Protein AF-A0A7H8KXJ1-F1 (afdb_monomer_lite)

Secondary structure (DSSP, 8-state):
--HHHHHHHHHHHHHHHHHHS---HHHHHHHHHHHHHSSHHHHHHHHHHHHHHHHHHHHHHHHHHHHHHHT----SHHHHHHHHHHHHHHHHHHHHHHHHHHHHHHHHHHTT--

Foldseek 3Di:
DPPVVLVVVLVVVLVVCCVVDVDDPLRNVLVSQCSVPPLSLVVLLVLLVVLLVVLVVLLVVLVVLVVVLVPDPDDDPVNVVVSVVSPVVSVVSNVSSVVSNVVSVVSNVSSPDD

Structure (mmCIF, N/CA/C/O backbone):
data_AF-A0A7H8KXJ1-F1
#
_entry.id   AF-A0A7H8KXJ1-F1
#
loop_
_atom_site.group_PDB
_atom_site.id
_atom_site.type_symbol
_atom_site.label_atom_id
_atom_site.label_alt_id
_atom_site.label_comp_id
_atom_site.label_asym_id
_atom_site.label_entity_id
_atom_site.label_seq_id
_atom_site.pdbx_PDB_ins_code
_atom_site.Cartn_x
_atom_site.Cartn_y
_atom_site.Cartn_z
_atom_site.occupancy
_atom_site.B_iso_or_equiv
_atom_site.auth_seq_id
_atom_site.auth_comp_id
_atom_site.auth_asym_id
_atom_site.auth_atom_id
_atom_site.pdbx_PDB_model_num
ATOM 1 N N . MET A 1 1 ? -27.002 22.798 12.827 1.00 49.16 1 MET A N 1
ATOM 2 C CA . MET A 1 1 ? -25.869 22.033 13.373 1.00 49.16 1 MET A CA 1
ATOM 3 C C . MET A 1 1 ? -24.776 23.028 13.709 1.00 49.16 1 MET A C 1
ATOM 5 O O . MET A 1 1 ? -24.268 23.664 12.793 1.00 49.16 1 MET A O 1
ATOM 9 N N . ASP A 1 2 ? -24.521 23.254 14.998 1.00 66.00 2 ASP A N 1
ATOM 10 C CA . ASP A 1 2 ? -23.441 24.125 15.476 1.00 66.00 2 ASP A CA 1
ATOM 11 C C . ASP A 1 2 ? -22.228 23.251 15.808 1.00 66.00 2 ASP A C 1
ATOM 13 O O . ASP A 1 2 ? -22.068 22.762 16.923 1.00 66.00 2 ASP A O 1
ATOM 17 N N . LEU A 1 3 ? -21.390 23.039 14.795 1.00 59.66 3 LEU A N 1
ATOM 18 C CA . LEU A 1 3 ? -20.224 22.156 14.852 1.00 59.66 3 LEU A CA 1
ATOM 19 C C . LEU A 1 3 ? -19.257 22.529 15.994 1.00 59.66 3 LEU A C 1
ATOM 21 O O . LEU A 1 3 ? -18.582 21.671 16.553 1.00 59.66 3 LEU A O 1
ATOM 25 N N . ILE A 1 4 ? -19.181 23.817 16.349 1.00 64.50 4 ILE A N 1
ATOM 26 C CA . ILE A 1 4 ? -18.269 24.321 17.385 1.00 64.50 4 ILE A CA 1
ATOM 27 C C . ILE A 1 4 ? -18.812 24.003 18.784 1.00 64.50 4 ILE A C 1
ATOM 29 O O . ILE A 1 4 ? -18.033 23.694 19.691 1.00 64.50 4 ILE A O 1
ATOM 33 N N . GLY A 1 5 ? -20.135 24.066 18.958 1.00 67.88 5 GLY A N 1
ATOM 34 C CA . GLY A 1 5 ? -20.816 23.639 20.178 1.00 67.88 5 GLY A CA 1
ATOM 35 C C . GLY A 1 5 ? -20.635 22.144 20.437 1.00 67.88 5 GLY A C 1
ATOM 36 O O . GLY A 1 5 ? -20.235 21.762 21.539 1.00 67.88 5 GLY A O 1
ATOM 37 N N . ASP A 1 6 ? -20.820 21.324 19.400 1.00 66.88 6 ASP A N 1
ATOM 38 C CA . ASP A 1 6 ? -20.693 19.864 19.484 1.00 66.88 6 ASP A CA 1
ATOM 39 C C . ASP A 1 6 ? -19.257 19.433 19.828 1.00 66.88 6 ASP A C 1
ATOM 41 O O . ASP A 1 6 ? -19.054 18.626 20.735 1.00 66.88 6 ASP A O 1
ATOM 45 N N . VAL A 1 7 ? -18.240 20.039 19.199 1.00 63.00 7 VAL A N 1
ATOM 46 C CA . VAL A 1 7 ? -16.821 19.756 19.498 1.00 63.00 7 VAL A CA 1
ATOM 47 C C . VAL A 1 7 ? -16.450 20.138 20.935 1.00 63.00 7 VAL A C 1
ATOM 49 O O . VAL A 1 7 ? -15.749 19.383 21.609 1.00 63.00 7 VAL A O 1
ATOM 52 N N . LYS A 1 8 ? -16.920 21.287 21.443 1.00 67.00 8 LYS A N 1
ATOM 53 C CA . LYS A 1 8 ? -16.662 21.691 22.839 1.00 67.00 8 LYS A CA 1
ATOM 54 C C . LYS A 1 8 ? -17.288 20.728 23.842 1.00 67.00 8 LYS A C 1
ATOM 56 O O . LYS A 1 8 ? -16.671 20.449 24.869 1.00 67.00 8 LYS A O 1
ATOM 61 N N . HIS A 1 9 ? -18.488 20.232 23.550 1.00 66.94 9 HIS A N 1
ATOM 62 C CA . HIS A 1 9 ? -19.154 19.254 24.402 1.00 66.94 9 HIS A CA 1
ATOM 63 C C . HIS A 1 9 ? -18.414 17.911 24.389 1.00 66.94 9 HIS A C 1
ATOM 65 O O . HIS A 1 9 ? -18.203 17.321 25.444 1.00 66.94 9 HIS A O 1
ATOM 71 N N . LEU A 1 10 ? -17.920 17.493 23.218 1.00 66.56 10 LEU A N 1
ATOM 72 C CA . LEU A 1 10 ? -17.101 16.291 23.050 1.00 66.56 10 LEU A CA 1
ATOM 73 C C . LEU A 1 10 ? -15.830 16.344 23.903 1.00 66.56 10 LEU A C 1
ATOM 75 O O . LEU A 1 10 ? -15.562 15.418 24.657 1.00 66.56 10 LEU A O 1
ATOM 79 N N . VAL A 1 11 ? -15.073 17.445 23.834 1.00 65.06 11 VAL A N 1
ATOM 80 C CA . VAL A 1 11 ? -13.846 17.626 24.633 1.00 65.06 11 VAL A CA 1
ATOM 81 C C . VAL A 1 11 ? -14.150 17.580 26.135 1.00 65.06 11 VAL A C 1
ATOM 83 O O . VAL A 1 11 ? -13.387 16.993 26.900 1.00 65.06 11 VAL A O 1
ATOM 86 N N . GLY A 1 12 ? -15.276 18.164 26.557 1.00 66.81 12 GLY A N 1
ATOM 87 C CA . GLY A 1 12 ? -15.732 18.110 27.948 1.00 66.81 12 GLY A CA 1
ATOM 88 C C . GLY A 1 12 ? -16.124 16.704 28.409 1.00 66.81 12 GLY A C 1
ATOM 89 O O . GLY A 1 12 ? -15.837 16.336 29.547 1.00 66.81 12 GLY A O 1
ATOM 90 N N . ASP A 1 13 ? -16.737 15.908 27.534 1.00 66.75 13 ASP A N 1
ATOM 91 C CA . ASP A 1 13 ? -17.137 14.535 27.841 1.00 66.75 13 ASP A CA 1
ATOM 92 C C . ASP A 1 13 ? -15.933 13.570 27.837 1.00 66.75 13 ASP A C 1
ATOM 94 O O . ASP A 1 13 ? -15.853 12.727 28.728 1.00 66.75 13 ASP A O 1
ATOM 98 N N . VAL A 1 14 ? -14.942 13.744 26.943 1.00 61.88 14 VAL A N 1
ATOM 99 C CA . VAL A 1 14 ? -13.654 13.009 27.005 1.00 61.88 14 VAL A CA 1
ATOM 100 C C . VAL A 1 14 ? -12.972 13.239 28.348 1.00 61.88 14 VAL A C 1
ATOM 102 O O . VAL A 1 14 ? -12.514 12.289 28.978 1.00 61.88 14 VAL A O 1
ATOM 105 N N . ALA A 1 15 ? -12.899 14.499 28.788 1.00 63.47 15 ALA A N 1
ATOM 106 C CA . ALA A 1 15 ? -12.228 14.857 30.032 1.00 63.47 15 ALA A CA 1
ATOM 107 C C . ALA A 1 15 ? -12.898 14.207 31.252 1.00 63.47 15 ALA A C 1
ATOM 109 O O . ALA A 1 15 ? -12.198 13.688 32.113 1.00 63.47 15 ALA A O 1
ATOM 110 N N . LYS A 1 16 ? -14.238 14.171 31.292 1.00 61.44 16 LYS A N 1
ATOM 111 C CA . LYS A 1 16 ? -14.994 13.537 32.384 1.00 61.44 16 LYS A CA 1
ATOM 112 C C . LYS A 1 16 ? -14.858 12.019 32.402 1.00 61.44 16 LYS A C 1
ATOM 114 O O . LYS A 1 16 ? -14.644 11.448 33.463 1.00 61.44 16 LYS A O 1
ATOM 119 N N . VAL A 1 17 ? -14.956 11.358 31.246 1.00 60.19 17 VAL A N 1
ATOM 120 C CA . VAL A 1 17 ? -14.796 9.895 31.191 1.00 60.19 17 VAL A CA 1
ATOM 121 C C . VAL A 1 17 ? -13.351 9.500 31.501 1.00 60.19 17 VAL A C 1
ATOM 123 O O . VAL A 1 17 ? -13.148 8.519 32.201 1.00 60.19 17 VAL A O 1
ATOM 126 N N . GLY A 1 18 ? -12.356 10.279 31.062 1.00 56.00 18 GLY A N 1
ATOM 127 C CA . GLY A 1 18 ? -10.949 10.056 31.411 1.00 56.00 18 GLY A CA 1
ATOM 128 C C . GLY A 1 18 ? -10.621 10.274 32.895 1.00 56.00 18 GLY A C 1
ATOM 129 O O . GLY A 1 18 ? -9.665 9.683 33.394 1.00 56.00 18 GLY A O 1
ATOM 130 N N . GLU A 1 19 ? -11.403 11.098 33.604 1.00 55.72 19 GLU A N 1
ATOM 131 C CA . GLU A 1 19 ? -11.305 11.271 35.062 1.00 55.72 19 GLU A CA 1
ATOM 132 C C . GLU A 1 19 ? -11.915 10.083 35.829 1.00 55.72 19 GLU A C 1
ATOM 134 O O . GLU A 1 19 ? -11.370 9.684 36.858 1.00 55.72 19 GLU A O 1
ATOM 139 N N . ASP A 1 20 ? -12.992 9.482 35.305 1.00 55.25 20 ASP A N 1
ATOM 140 C CA . ASP A 1 20 ? -13.723 8.384 35.958 1.00 55.25 20 ASP A CA 1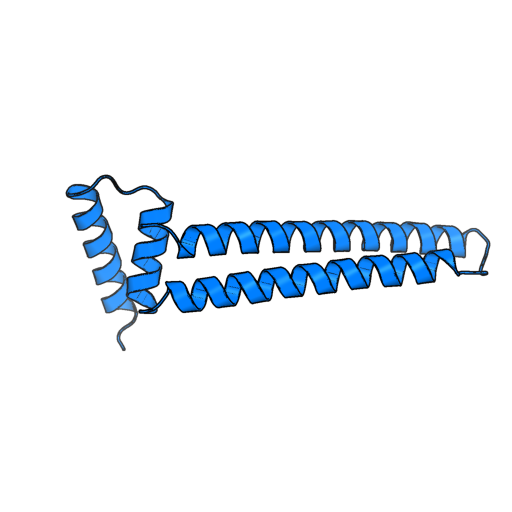
ATOM 141 C C . ASP A 1 20 ? -13.256 6.968 35.528 1.00 55.25 20 ASP A C 1
ATOM 143 O O . 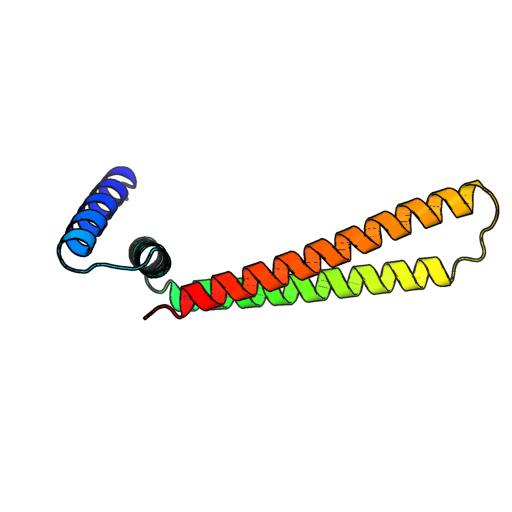ASP A 1 20 ? -13.438 6.004 36.276 1.00 55.25 20 ASP A O 1
ATOM 147 N N . ILE A 1 21 ? -12.634 6.812 34.350 1.00 57.03 21 ILE A N 1
ATOM 148 C CA . ILE A 1 21 ? -12.124 5.551 33.778 1.00 57.03 21 ILE A CA 1
ATOM 149 C C . ILE A 1 21 ? -10.795 5.840 33.062 1.00 57.03 21 ILE A C 1
ATOM 151 O O . ILE A 1 21 ? -10.734 6.640 32.130 1.00 57.03 21 ILE A O 1
ATOM 155 N N . VAL A 1 22 ? -9.715 5.151 33.443 1.00 70.88 22 VAL A N 1
ATOM 156 C CA . VAL A 1 22 ? -8.439 5.213 32.707 1.00 70.88 22 VAL A CA 1
ATOM 157 C C . VAL A 1 22 ? -8.611 4.489 31.366 1.00 70.88 22 VAL A C 1
ATOM 159 O O . VAL A 1 22 ? -8.366 3.289 31.282 1.00 70.88 22 VAL A O 1
ATOM 162 N N . MET A 1 23 ? -9.068 5.203 30.336 1.00 73.69 23 MET A N 1
ATOM 163 C CA . MET A 1 23 ? -9.233 4.664 28.981 1.00 73.69 23 MET A CA 1
ATOM 164 C C . MET A 1 23 ? -7.907 4.643 28.212 1.00 73.69 23 MET A C 1
ATOM 166 O O . MET A 1 23 ? -7.093 5.569 28.307 1.00 73.69 23 MET A O 1
ATOM 170 N N . ALA A 1 24 ? -7.699 3.612 27.396 1.00 83.31 24 ALA A N 1
ATOM 171 C CA . ALA A 1 24 ? -6.573 3.533 26.472 1.00 83.31 24 ALA A CA 1
ATOM 172 C C . ALA A 1 24 ? -6.742 4.505 25.279 1.00 83.31 24 ALA A C 1
ATOM 174 O O . ALA A 1 24 ? -7.864 4.832 24.891 1.00 83.31 24 ALA A O 1
ATOM 175 N N . PRO A 1 25 ? -5.655 4.941 24.606 1.00 79.50 25 PRO A N 1
ATOM 176 C CA . PRO A 1 25 ? -5.750 5.856 23.460 1.00 79.50 25 PRO A CA 1
ATOM 177 C C . PRO A 1 25 ? -6.672 5.384 22.321 1.00 79.50 25 PRO A C 1
ATOM 179 O O . PRO A 1 25 ? -7.333 6.206 21.690 1.00 79.50 25 PRO A O 1
ATOM 182 N N . ALA A 1 26 ? -6.739 4.073 22.065 1.00 78.44 26 ALA A N 1
ATOM 183 C CA . ALA A 1 26 ? -7.629 3.503 21.052 1.00 78.44 26 ALA A CA 1
ATOM 184 C C . ALA A 1 26 ? -9.112 3.589 21.460 1.00 78.44 26 ALA A C 1
ATOM 186 O O . ALA A 1 26 ? -9.952 3.890 20.619 1.00 78.44 26 ALA A O 1
ATOM 187 N N . GLU A 1 27 ? -9.416 3.410 22.749 1.00 79.50 27 GLU A N 1
ATOM 188 C CA . GLU A 1 27 ? -10.764 3.566 23.318 1.00 79.50 27 GLU A CA 1
ATOM 189 C C . GLU A 1 27 ? -11.228 5.025 23.230 1.00 79.50 27 GLU A C 1
ATOM 191 O O . GLU A 1 27 ? -12.363 5.289 22.845 1.00 79.50 27 GLU A O 1
ATOM 196 N N . ILE A 1 28 ? -10.328 5.990 23.472 1.00 80.12 28 ILE A N 1
ATOM 197 C CA . ILE A 1 28 ? -10.617 7.425 23.298 1.00 80.12 28 ILE A CA 1
ATOM 198 C C . ILE A 1 28 ? -10.965 7.739 21.838 1.00 80.12 28 ILE A C 1
ATOM 200 O O . ILE A 1 28 ? -11.946 8.434 21.568 1.00 80.12 28 ILE A O 1
ATOM 204 N N . ALA A 1 29 ? -10.162 7.242 20.891 1.00 78.50 29 ALA A N 1
ATOM 205 C CA . ALA A 1 29 ? -10.403 7.457 19.467 1.00 78.50 29 ALA A CA 1
ATOM 206 C C . ALA A 1 29 ? -11.727 6.821 19.017 1.00 78.50 29 ALA A C 1
ATOM 208 O O . ALA A 1 29 ? -12.516 7.471 18.334 1.00 78.50 29 ALA A O 1
ATOM 209 N N . HIS A 1 30 ? -11.996 5.589 19.449 1.00 80.44 30 HIS A N 1
ATOM 210 C CA . HIS A 1 30 ? -13.234 4.873 19.161 1.00 80.44 30 HIS A CA 1
ATOM 211 C C . HIS A 1 30 ? -14.462 5.610 19.720 1.00 80.44 30 HIS A C 1
ATOM 213 O O . HIS A 1 30 ? -15.397 5.909 18.981 1.00 80.44 30 HIS A O 1
ATOM 219 N N . TRP A 1 31 ? -14.427 6.007 20.996 1.00 80.25 31 TRP A N 1
ATOM 220 C CA . TRP A 1 31 ? -15.492 6.785 21.634 1.00 80.25 31 TRP A CA 1
ATOM 221 C C . TRP A 1 31 ? -15.763 8.105 20.900 1.00 80.25 31 TRP A C 1
ATOM 223 O O . TRP A 1 31 ? -16.920 8.464 20.666 1.00 80.25 31 TRP A O 1
ATOM 233 N N . ALA A 1 32 ? -14.705 8.825 20.508 1.00 79.31 32 ALA A N 1
ATOM 234 C CA . ALA A 1 32 ? -14.841 10.106 19.821 1.00 79.31 32 ALA A CA 1
ATOM 235 C C . ALA A 1 32 ? -15.513 9.929 18.454 1.00 79.31 32 ALA A C 1
ATOM 237 O O . ALA A 1 32 ? -16.412 10.697 18.105 1.00 79.31 32 ALA A O 1
ATOM 238 N N . LEU A 1 33 ? -15.130 8.885 17.715 1.00 78.31 33 LEU A N 1
ATOM 239 C CA . LEU A 1 33 ? -15.753 8.530 16.441 1.00 78.31 33 LEU A CA 1
ATOM 240 C C . LEU A 1 33 ? -17.220 8.124 16.627 1.00 78.31 33 LEU A C 1
ATOM 242 O O . LEU A 1 33 ? -18.078 8.643 15.914 1.00 78.31 33 LEU A O 1
ATOM 246 N N . GLY A 1 34 ? -17.535 7.304 17.634 1.00 78.88 34 GLY A N 1
ATOM 247 C CA . GLY A 1 34 ? -18.914 6.936 17.972 1.00 78.88 34 GLY A CA 1
ATOM 248 C C . GLY A 1 34 ? -19.793 8.147 18.307 1.00 78.88 34 GLY A C 1
ATOM 249 O O . GLY A 1 34 ? -20.947 8.225 17.888 1.00 78.88 34 GLY A O 1
ATOM 250 N N . LYS A 1 35 ? -19.250 9.159 18.997 1.00 77.56 35 LYS A N 1
ATOM 251 C CA . LYS A 1 35 ? -19.974 10.413 19.272 1.00 77.56 35 LYS A CA 1
ATOM 252 C C . LYS A 1 35 ? -20.199 11.277 18.035 1.00 77.56 35 LYS A C 1
ATOM 254 O O . LYS A 1 35 ? -21.234 11.934 17.955 1.00 77.56 35 LYS A O 1
ATOM 259 N N . MET A 1 36 ? -19.245 11.306 17.108 1.00 72.88 36 MET A N 1
ATOM 260 C CA . MET A 1 36 ? -19.325 12.137 15.903 1.00 72.88 36 MET A CA 1
ATOM 261 C C . MET A 1 36 ? -20.211 11.526 14.814 1.00 72.88 36 MET A C 1
ATOM 263 O O . MET A 1 36 ? -20.929 12.262 14.138 1.00 72.88 36 MET A O 1
ATOM 267 N N . PHE A 1 37 ? -20.164 10.204 14.646 1.00 71.69 37 PHE A N 1
ATOM 268 C CA . PHE A 1 37 ? -20.747 9.514 13.491 1.00 71.69 37 PHE A CA 1
ATOM 269 C C . PHE A 1 37 ? -21.859 8.517 13.855 1.00 71.69 37 PHE A C 1
ATOM 271 O O . PHE A 1 37 ? -22.581 8.052 12.975 1.00 71.69 37 PHE A O 1
ATOM 278 N N . GLY A 1 38 ? -22.085 8.236 15.142 1.00 75.88 38 GLY A N 1
ATOM 279 C CA . GLY A 1 38 ? -23.090 7.267 15.579 1.00 75.88 38 GLY A CA 1
ATOM 280 C C . GLY A 1 38 ? -22.569 5.836 15.471 1.00 75.88 38 GLY A C 1
ATOM 281 O O . GLY A 1 38 ? -21.732 5.443 16.279 1.00 75.88 38 GLY A O 1
ATOM 282 N N . ASP A 1 39 ? -23.064 5.058 14.501 1.00 74.06 39 ASP A N 1
ATOM 283 C CA . ASP A 1 39 ? -22.633 3.668 14.250 1.00 74.06 39 ASP A CA 1
ATOM 284 C C . ASP A 1 39 ? -21.252 3.630 13.568 1.00 74.06 39 ASP A C 1
ATOM 286 O O . ASP A 1 39 ? -21.091 3.216 12.417 1.00 74.06 39 ASP A O 1
ATOM 290 N N . ALA A 1 40 ? -20.250 4.137 14.287 1.00 78.12 40 ALA A N 1
ATOM 291 C CA . ALA A 1 40 ? -18.877 4.233 13.817 1.00 78.12 40 ALA A CA 1
ATOM 292 C C . ALA A 1 40 ? -18.282 2.850 13.519 1.00 78.12 40 ALA A C 1
ATOM 294 O O . ALA A 1 40 ? -17.414 2.738 12.662 1.00 78.12 40 ALA A O 1
ATOM 295 N N . ASP A 1 41 ? -18.771 1.784 14.150 1.00 83.88 41 ASP A N 1
ATOM 296 C CA . ASP A 1 41 ? -18.214 0.440 13.987 1.00 83.88 41 ASP A CA 1
ATOM 297 C C . ASP A 1 41 ? -18.536 -0.145 12.621 1.00 83.88 41 ASP A C 1
ATOM 299 O O . ASP A 1 41 ? -17.654 -0.705 11.963 1.00 83.88 41 ASP A O 1
ATOM 303 N N . ALA A 1 42 ? -19.784 -0.010 12.166 1.00 84.44 42 ALA A N 1
ATOM 304 C CA . ALA A 1 42 ? -20.177 -0.460 10.837 1.00 84.44 42 ALA A CA 1
ATOM 305 C C . ALA A 1 42 ? -19.418 0.314 9.746 1.00 84.44 42 ALA A C 1
ATOM 307 O O . ALA A 1 42 ? -18.912 -0.292 8.797 1.00 84.44 42 ALA A O 1
ATOM 308 N N . GLU A 1 43 ? -19.282 1.632 9.911 1.00 85.31 43 GLU A N 1
ATOM 309 C CA . GLU A 1 43 ? -18.573 2.495 8.965 1.00 85.31 43 GLU A CA 1
ATOM 310 C C . GLU A 1 43 ? -17.063 2.213 8.949 1.00 85.31 43 GLU A C 1
ATOM 312 O O . GLU A 1 43 ? -16.483 2.011 7.882 1.00 85.31 43 GLU A O 1
ATOM 317 N N . LEU A 1 44 ? -16.419 2.087 10.113 1.00 88.00 44 LEU A N 1
ATOM 318 C CA . LEU A 1 44 ? -14.999 1.740 10.209 1.00 88.00 44 LEU A CA 1
ATOM 319 C C . LEU A 1 44 ? -14.721 0.340 9.648 1.00 88.00 44 LEU A C 1
ATOM 321 O O . LEU A 1 44 ? -13.717 0.139 8.963 1.00 88.00 44 LEU A O 1
ATOM 325 N N . ASN A 1 45 ? -15.609 -0.633 9.873 1.00 90.38 45 ASN A N 1
ATOM 326 C CA . ASN A 1 45 ? -15.472 -1.955 9.263 1.00 90.38 45 ASN A CA 1
ATOM 327 C C . ASN A 1 45 ? -15.610 -1.903 7.733 1.00 90.38 45 ASN A C 1
ATOM 329 O O . ASN A 1 45 ? -14.869 -2.611 7.046 1.00 90.38 45 ASN A O 1
ATOM 333 N N . ALA A 1 46 ? -16.508 -1.075 7.192 1.00 89.75 46 ALA A N 1
ATOM 334 C CA . ALA A 1 46 ? -16.622 -0.863 5.750 1.00 89.75 46 ALA A CA 1
ATOM 335 C C . ALA A 1 46 ? -15.351 -0.211 5.178 1.00 89.75 46 ALA A C 1
ATOM 337 O O . ALA A 1 46 ? -14.770 -0.739 4.231 1.00 89.75 46 ALA A O 1
ATOM 338 N N . ILE A 1 47 ? -14.840 0.845 5.820 1.00 89.88 47 ILE A N 1
ATOM 339 C CA . ILE A 1 47 ? -13.586 1.512 5.431 1.00 89.88 47 ILE A CA 1
ATOM 340 C C . ILE A 1 47 ? -12.412 0.527 5.450 1.00 89.88 47 ILE A C 1
ATOM 342 O O . ILE A 1 47 ? -11.617 0.485 4.512 1.00 89.88 47 ILE A O 1
ATOM 346 N N . ALA A 1 48 ? -12.298 -0.310 6.486 1.00 92.56 48 ALA A N 1
ATOM 347 C CA . ALA A 1 48 ? -11.256 -1.331 6.546 1.00 92.56 48 ALA A CA 1
ATOM 348 C C . ALA A 1 48 ? -11.345 -2.312 5.363 1.00 92.56 48 ALA A C 1
ATOM 350 O O . ALA A 1 48 ? -10.325 -2.665 4.772 1.00 92.56 48 ALA A O 1
ATOM 351 N N . GLN A 1 49 ? -12.555 -2.732 4.978 1.00 94.19 49 GLN A N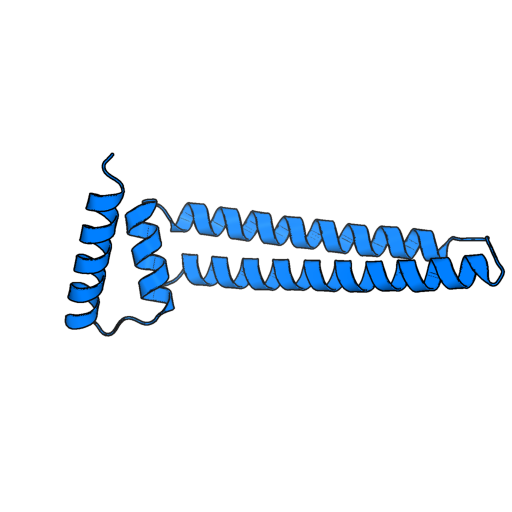 1
ATOM 352 C CA . GLN A 1 49 ? -12.754 -3.603 3.815 1.00 94.19 49 GLN A CA 1
ATOM 353 C C . GLN A 1 49 ? -12.370 -2.916 2.501 1.00 94.19 49 GLN A C 1
ATOM 355 O O . GLN A 1 49 ? -11.696 -3.535 1.677 1.00 94.19 49 GLN A O 1
ATOM 360 N N . GLU A 1 50 ? -12.746 -1.651 2.318 1.00 96.00 50 GLU A N 1
ATOM 361 C CA . GLU A 1 50 ? -12.386 -0.866 1.133 1.00 96.00 50 GLU A CA 1
ATOM 362 C C . GLU A 1 50 ? -10.869 -0.689 1.008 1.00 96.00 50 GLU A C 1
ATOM 364 O O . GLU A 1 50 ? -10.308 -0.904 -0.066 1.00 96.00 50 GLU A O 1
ATOM 369 N N . LEU A 1 51 ? -10.184 -0.382 2.113 1.00 95.81 51 LEU A N 1
ATOM 370 C CA . LEU A 1 51 ? -8.724 -0.274 2.157 1.00 95.81 51 LEU A CA 1
ATOM 371 C C . LEU A 1 51 ? -8.037 -1.604 1.830 1.00 95.81 51 LEU A C 1
ATOM 373 O O . LEU A 1 51 ? -7.073 -1.630 1.063 1.00 95.81 51 LEU A O 1
ATOM 377 N N . ALA A 1 52 ? -8.541 -2.716 2.373 1.00 94.56 52 ALA A N 1
ATOM 378 C CA . ALA A 1 52 ? -8.018 -4.043 2.066 1.00 94.56 52 ALA A CA 1
ATOM 379 C C . ALA A 1 52 ? -8.188 -4.390 0.581 1.00 94.56 52 ALA A C 1
ATOM 381 O O . ALA A 1 52 ? -7.296 -4.985 -0.025 1.00 94.56 52 ALA A O 1
ATOM 382 N N . GLU A 1 53 ? -9.327 -4.034 -0.009 1.00 97.31 53 GLU A N 1
ATOM 383 C CA . GLU A 1 53 ? -9.591 -4.284 -1.420 1.00 97.31 53 GLU A CA 1
ATOM 384 C C . GLU A 1 53 ? -8.729 -3.400 -2.326 1.00 97.31 53 GLU A C 1
ATOM 386 O O . GLU A 1 53 ? -8.135 -3.900 -3.282 1.00 97.31 53 GLU A O 1
ATOM 391 N N . LEU A 1 54 ? -8.560 -2.122 -1.980 1.00 96.75 54 LEU A N 1
ATOM 392 C CA . LEU A 1 54 ? -7.643 -1.228 -2.681 1.00 96.75 54 LEU A CA 1
ATOM 393 C C . LEU A 1 54 ? -6.200 -1.752 -2.625 1.00 96.75 54 LEU A C 1
ATOM 395 O O . LEU A 1 54 ? -5.521 -1.773 -3.649 1.00 96.75 54 LEU A O 1
ATOM 399 N N . GLY A 1 55 ? -5.751 -2.247 -1.467 1.00 96.44 55 GLY A N 1
ATOM 400 C CA . GLY A 1 55 ? -4.430 -2.863 -1.316 1.00 96.44 55 GLY A CA 1
ATOM 401 C C . GLY A 1 55 ? -4.215 -4.039 -2.274 1.00 96.44 55 GLY A C 1
ATOM 402 O O . GLY A 1 55 ? -3.191 -4.104 -2.953 1.00 96.44 55 GLY A O 1
ATOM 403 N N . LYS A 1 56 ? -5.211 -4.925 -2.422 1.00 97.06 56 LYS A N 1
ATOM 404 C CA . LYS A 1 56 ? -5.149 -6.031 -3.398 1.00 97.06 56 LYS A CA 1
ATOM 405 C C . LYS A 1 56 ? -5.100 -5.541 -4.842 1.00 97.06 56 LYS A C 1
ATOM 407 O O . LYS A 1 56 ? -4.378 -6.120 -5.649 1.00 97.06 56 LYS A O 1
ATOM 412 N N . GLN A 1 57 ? -5.868 -4.505 -5.184 1.00 97.94 57 GLN A N 1
ATOM 413 C CA . GLN A 1 57 ? -5.867 -3.939 -6.536 1.00 97.94 57 GLN A CA 1
ATOM 414 C C . GLN A 1 57 ? -4.506 -3.324 -6.882 1.00 97.94 57 GLN A C 1
ATOM 416 O O . GLN A 1 57 ? -4.015 -3.503 -7.997 1.00 97.94 57 GLN A O 1
ATOM 421 N N . VAL A 1 58 ? -3.869 -2.650 -5.922 1.00 96.62 58 VAL A N 1
ATOM 422 C CA . VAL A 1 58 ? -2.523 -2.086 -6.090 1.00 96.62 58 VAL A CA 1
ATOM 423 C C . VAL A 1 58 ? -1.471 -3.192 -6.245 1.00 96.62 58 VAL A C 1
ATOM 425 O O . VAL A 1 58 ? -0.641 -3.104 -7.151 1.00 96.62 58 VAL A O 1
ATOM 428 N N . ASP A 1 59 ? -1.526 -4.255 -5.436 1.00 95.56 59 ASP A N 1
ATOM 429 C CA . ASP A 1 59 ? -0.633 -5.419 -5.581 1.00 95.56 59 ASP A CA 1
ATOM 430 C C . ASP A 1 59 ? -0.811 -6.100 -6.951 1.00 95.56 59 ASP A C 1
ATOM 432 O O . ASP A 1 59 ? 0.166 -6.389 -7.646 1.00 95.56 59 ASP A O 1
ATOM 436 N N . ALA A 1 60 ? -2.057 -6.288 -7.398 1.00 96.88 60 ALA A N 1
ATOM 437 C CA . ALA A 1 60 ? -2.354 -6.834 -8.722 1.00 96.88 60 ALA A CA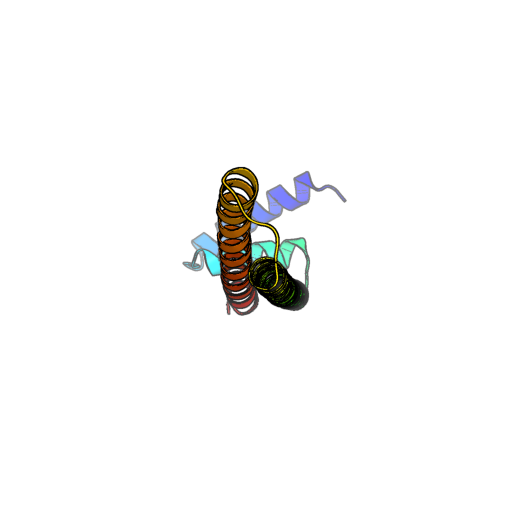 1
ATOM 438 C C . ALA A 1 60 ? -1.758 -5.968 -9.845 1.00 96.88 60 ALA A C 1
ATOM 440 O O . ALA A 1 60 ? -1.083 -6.494 -10.730 1.00 96.88 60 ALA A O 1
ATOM 441 N N . LEU A 1 61 ? -1.908 -4.641 -9.763 1.00 96.81 61 LEU A N 1
ATOM 442 C CA . LEU A 1 61 ? -1.291 -3.713 -10.711 1.00 96.81 61 LEU A CA 1
ATOM 443 C C . LEU A 1 61 ? 0.243 -3.831 -10.715 1.00 96.81 61 LEU A C 1
ATOM 445 O O . LEU A 1 61 ? 0.857 -3.844 -11.782 1.00 96.81 61 LEU A O 1
ATOM 449 N N . GLY A 1 62 ? 0.875 -3.948 -9.544 1.00 96.38 62 GLY A N 1
ATOM 450 C CA . GLY A 1 62 ? 2.323 -4.153 -9.430 1.00 96.38 62 GLY A CA 1
ATOM 451 C C . GLY A 1 62 ? 2.799 -5.434 -10.128 1.00 96.38 62 GLY A C 1
ATOM 452 O O . GLY A 1 62 ? 3.826 -5.431 -10.823 1.00 96.38 62 GLY A O 1
ATOM 453 N N . ARG A 1 63 ? 2.026 -6.520 -10.013 1.00 95.62 63 ARG A N 1
ATOM 454 C CA . ARG A 1 63 ? 2.286 -7.795 -10.704 1.00 95.62 63 ARG A CA 1
ATOM 455 C C . ARG A 1 63 ? 2.099 -7.685 -12.213 1.00 95.62 63 ARG A C 1
ATOM 457 O O . ARG A 1 63 ? 2.968 -8.149 -12.950 1.00 95.62 63 ARG A O 1
ATOM 464 N N . ASP A 1 64 ? 1.033 -7.036 -12.670 1.00 96.62 64 ASP A N 1
ATOM 465 C CA . ASP A 1 64 ? 0.757 -6.843 -14.097 1.00 96.62 64 ASP A CA 1
ATOM 466 C C . ASP A 1 64 ? 1.859 -6.019 -14.769 1.00 96.62 64 ASP A C 1
ATOM 468 O O . ASP A 1 64 ? 2.392 -6.409 -15.811 1.00 96.62 64 ASP A O 1
ATOM 472 N N . VAL A 1 65 ? 2.284 -4.921 -14.134 1.00 94.19 65 VAL A N 1
ATOM 473 C CA . VAL A 1 65 ? 3.417 -4.117 -14.614 1.00 94.19 65 VAL A CA 1
ATOM 474 C C . VAL A 1 65 ? 4.690 -4.962 -14.661 1.00 94.19 65 VAL A C 1
ATOM 476 O O . VAL A 1 65 ? 5.401 -4.939 -15.664 1.00 94.19 65 VAL A O 1
ATOM 479 N N . SER A 1 66 ? 4.968 -5.755 -13.624 1.00 94.19 66 SER A N 1
ATOM 480 C CA . SER A 1 66 ? 6.133 -6.652 -13.604 1.00 94.19 66 SER A CA 1
ATOM 481 C C . SER A 1 66 ? 6.110 -7.671 -14.745 1.00 94.19 66 SER A C 1
ATOM 483 O O . SER A 1 66 ? 7.143 -7.911 -15.372 1.00 94.19 66 SER A O 1
ATOM 485 N N . ALA A 1 67 ? 4.943 -8.245 -15.046 1.00 95.38 67 ALA A N 1
ATOM 486 C CA . ALA A 1 67 ? 4.772 -9.187 -16.146 1.00 95.38 67 ALA A CA 1
ATOM 487 C C . ALA A 1 67 ? 5.018 -8.519 -17.508 1.00 95.38 67 ALA A C 1
ATOM 489 O O . ALA A 1 67 ? 5.732 -9.076 -18.344 1.00 95.38 67 ALA A O 1
ATOM 490 N N . VAL A 1 68 ? 4.503 -7.301 -17.710 1.00 94.06 68 VAL A N 1
ATOM 491 C CA . VAL A 1 68 ? 4.750 -6.511 -18.928 1.00 94.06 68 VAL A CA 1
ATOM 492 C C . VAL A 1 68 ? 6.238 -6.192 -19.087 1.00 94.06 68 VAL A C 1
ATOM 494 O O . VAL A 1 68 ? 6.781 -6.351 -20.180 1.00 94.06 68 VAL A O 1
ATOM 497 N N . LEU A 1 69 ? 6.921 -5.796 -18.006 1.00 93.06 69 LEU A N 1
ATOM 498 C CA . LEU A 1 69 ? 8.368 -5.559 -18.028 1.00 93.06 69 LEU A CA 1
ATOM 499 C C . LEU A 1 69 ? 9.151 -6.831 -18.380 1.00 93.06 69 LEU A C 1
ATOM 501 O O . LEU A 1 69 ? 10.095 -6.767 -19.163 1.00 93.06 69 LEU A O 1
ATOM 505 N N . GLY A 1 70 ? 8.744 -7.987 -17.848 1.00 91.69 70 GLY A N 1
ATOM 506 C CA . GLY A 1 70 ? 9.373 -9.276 -18.144 1.00 91.69 70 GLY A CA 1
ATOM 507 C C . GLY A 1 70 ? 9.168 -9.763 -19.583 1.00 91.69 70 GLY A C 1
ATOM 508 O O . GLY A 1 70 ? 10.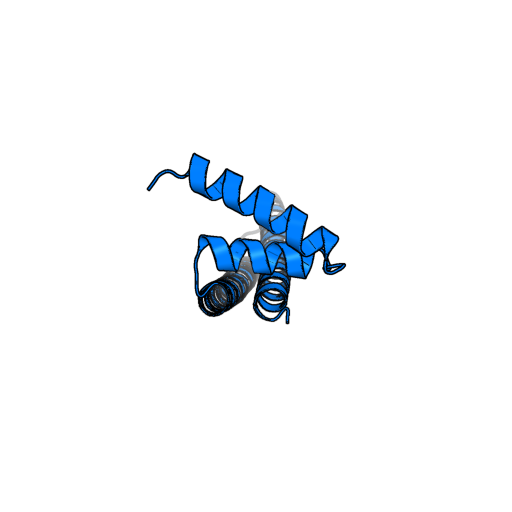007 -10.493 -20.103 1.00 91.69 70 GLY A O 1
ATOM 509 N N . GLY A 1 71 ? 8.082 -9.348 -20.242 1.00 92.94 71 GLY A N 1
ATOM 510 C CA . GLY A 1 71 ? 7.785 -9.682 -21.639 1.00 92.94 71 GLY A CA 1
ATOM 511 C C . GLY A 1 71 ? 8.421 -8.746 -22.672 1.00 92.94 71 GLY A C 1
ATOM 512 O O . GLY A 1 71 ? 8.184 -8.904 -23.870 1.00 92.94 71 GLY A O 1
ATOM 513 N N . MET A 1 72 ? 9.190 -7.746 -22.240 1.00 91.81 72 MET A N 1
ATOM 514 C CA . MET A 1 72 ? 9.698 -6.708 -23.129 1.00 91.81 72 MET A CA 1
ATOM 515 C C . MET A 1 72 ? 10.873 -7.209 -23.979 1.00 91.81 72 MET A C 1
ATOM 517 O O . MET A 1 72 ? 11.885 -7.678 -23.466 1.00 91.81 72 MET A O 1
ATOM 521 N N . THR A 1 73 ? 10.767 -7.057 -25.300 1.00 93.62 73 THR A N 1
ATOM 522 C CA . THR A 1 73 ? 11.811 -7.452 -26.267 1.00 93.62 73 THR A CA 1
ATOM 523 C C . THR A 1 73 ? 12.671 -6.273 -26.737 1.00 93.62 73 THR A C 1
ATOM 525 O O . THR A 1 73 ? 13.443 -6.394 -27.686 1.00 93.62 73 THR A O 1
ATOM 528 N N . TRP A 1 74 ? 12.493 -5.099 -26.128 1.00 92.88 74 TRP A N 1
ATOM 529 C CA . TRP A 1 74 ? 13.269 -3.895 -26.416 1.00 92.88 74 TRP A CA 1
ATOM 530 C C . TRP A 1 74 ? 14.561 -3.897 -25.593 1.00 92.88 74 TRP A C 1
ATOM 532 O O . TRP A 1 74 ? 14.538 -4.190 -24.398 1.00 92.88 74 TRP A O 1
ATOM 542 N N . HIS A 1 75 ? 15.695 -3.595 -26.231 1.00 93.56 75 HIS A N 1
ATOM 543 C CA . HIS A 1 75 ? 17.026 -3.733 -25.634 1.00 93.56 75 HIS A CA 1
ATOM 544 C C . HIS A 1 75 ? 17.907 -2.500 -25.867 1.00 93.56 75 HIS A C 1
ATOM 546 O O . HIS A 1 75 ? 17.664 -1.695 -26.770 1.00 93.56 75 HIS A O 1
ATOM 552 N N . GLY A 1 76 ? 18.968 -2.394 -25.063 1.00 96.62 76 GLY A N 1
ATOM 553 C CA . GLY A 1 76 ? 19.947 -1.308 -25.085 1.00 96.62 76 GLY A CA 1
ATOM 554 C C . GLY A 1 76 ? 19.800 -0.369 -23.888 1.00 96.62 76 GLY A C 1
ATOM 555 O O . GLY A 1 76 ? 18.828 -0.439 -23.144 1.00 96.62 76 GLY A O 1
ATOM 556 N N . ALA A 1 77 ? 20.745 0.561 -23.734 1.00 97.12 77 ALA A N 1
ATOM 557 C CA . ALA A 1 77 ? 20.864 1.388 -22.528 1.00 97.12 77 ALA A CA 1
ATOM 558 C C . ALA A 1 77 ? 19.586 2.169 -22.155 1.00 97.12 77 ALA A C 1
ATOM 560 O O . ALA A 1 77 ? 19.298 2.370 -20.978 1.00 97.12 77 ALA A O 1
ATOM 561 N N . ALA A 1 78 ? 18.798 2.596 -23.148 1.00 95.25 78 ALA A N 1
ATOM 562 C CA . ALA A 1 78 ? 17.515 3.256 -22.906 1.00 95.25 78 ALA A CA 1
ATOM 563 C C . ALA A 1 78 ? 16.455 2.293 -22.339 1.00 95.25 78 ALA A C 1
ATOM 565 O O . ALA A 1 78 ? 15.718 2.668 -21.427 1.00 95.25 78 ALA A O 1
ATOM 566 N N . ALA A 1 79 ? 16.407 1.055 -22.843 1.00 94.62 79 ALA A N 1
ATOM 567 C CA . ALA A 1 79 ? 15.515 0.014 -22.341 1.00 94.62 79 ALA A CA 1
ATOM 568 C C . ALA A 1 79 ? 15.900 -0.402 -20.913 1.00 94.62 79 ALA A C 1
ATOM 570 O O . ALA A 1 79 ? 15.026 -0.564 -20.061 1.00 94.62 79 ALA A O 1
ATOM 571 N N . ASP A 1 80 ? 17.201 -0.494 -20.628 1.00 94.06 80 ASP A N 1
ATOM 572 C CA . ASP A 1 80 ? 17.716 -0.813 -19.294 1.00 94.06 80 ASP A CA 1
ATOM 573 C C . ASP A 1 80 ? 17.333 0.275 -18.279 1.00 94.06 80 ASP A C 1
ATOM 575 O O . ASP A 1 80 ? 16.816 -0.025 -17.202 1.00 94.06 80 ASP A O 1
ATOM 579 N N . ALA A 1 81 ? 17.516 1.551 -18.641 1.00 96.56 81 ALA A N 1
ATOM 580 C CA . ALA A 1 81 ? 17.141 2.684 -17.797 1.00 96.56 81 ALA A CA 1
ATOM 581 C C . ALA A 1 81 ? 15.626 2.745 -17.540 1.00 96.56 81 ALA A C 1
ATOM 583 O O . ALA A 1 81 ? 15.199 2.949 -16.400 1.00 96.56 81 ALA A O 1
ATOM 584 N N . PHE A 1 82 ? 14.810 2.526 -18.579 1.00 95.56 82 PHE A N 1
ATOM 585 C CA . PHE A 1 82 ? 13.356 2.441 -18.442 1.00 95.56 82 PHE A CA 1
ATOM 586 C C . PHE A 1 82 ? 12.951 1.301 -17.502 1.00 95.56 82 PHE A C 1
ATOM 588 O O . PHE A 1 82 ? 12.187 1.517 -16.562 1.00 95.56 82 PHE A O 1
ATOM 595 N N . THR A 1 83 ? 13.502 0.104 -17.715 1.00 94.81 83 THR A N 1
ATOM 596 C CA . THR A 1 83 ? 13.188 -1.088 -16.919 1.00 94.81 83 THR A CA 1
ATOM 597 C C . THR A 1 83 ? 13.578 -0.894 -15.459 1.00 94.81 83 THR A C 1
ATOM 599 O O . THR A 1 83 ? 12.786 -1.201 -14.570 1.00 94.81 83 THR A O 1
ATOM 602 N N . ALA A 1 84 ? 14.752 -0.319 -15.187 1.00 94.69 84 ALA A N 1
ATOM 603 C CA . ALA A 1 84 ? 15.192 -0.018 -13.829 1.00 94.69 84 ALA A CA 1
ATOM 604 C C . ALA A 1 84 ? 14.250 0.972 -13.123 1.00 94.69 84 ALA A C 1
ATOM 606 O O . ALA A 1 84 ? 13.862 0.747 -11.973 1.00 94.69 84 ALA A O 1
ATOM 607 N N . HIS A 1 85 ? 13.839 2.042 -13.813 1.00 97.06 85 HIS A N 1
ATOM 608 C CA . HIS A 1 85 ? 12.888 3.009 -13.268 1.00 97.06 85 HIS A CA 1
ATOM 609 C C . HIS A 1 85 ? 11.518 2.370 -13.000 1.00 97.06 85 HIS A C 1
ATOM 611 O O . HIS A 1 85 ? 10.958 2.532 -11.914 1.00 97.06 85 HIS A O 1
ATOM 617 N N . ALA A 1 86 ? 11.000 1.594 -13.953 1.00 95.44 86 ALA A N 1
ATOM 618 C CA . ALA A 1 86 ? 9.712 0.925 -13.832 1.00 95.44 86 ALA A CA 1
ATOM 619 C C . ALA A 1 86 ? 9.708 -0.134 -12.713 1.00 95.44 86 ALA A C 1
ATOM 621 O O . ALA A 1 86 ? 8.762 -0.197 -11.934 1.00 95.44 86 ALA A O 1
ATOM 622 N N . GLN A 1 87 ? 10.792 -0.895 -12.543 1.00 94.94 87 GLN A N 1
ATOM 623 C CA . GLN A 1 87 ? 10.961 -1.786 -11.389 1.00 94.94 87 GLN A CA 1
ATOM 624 C C . GLN A 1 87 ? 10.996 -1.016 -10.062 1.00 94.94 87 GLN A C 1
ATOM 626 O O . GLN A 1 87 ? 10.502 -1.510 -9.052 1.00 94.94 87 GLN A O 1
ATOM 631 N N . GLY A 1 88 ? 11.556 0.198 -10.045 1.00 97.06 88 GLY A N 1
ATOM 632 C CA . GLY A 1 88 ? 11.455 1.109 -8.902 1.00 97.06 88 GLY A CA 1
ATOM 633 C C . GLY A 1 88 ? 10.001 1.442 -8.560 1.00 97.06 88 GLY A C 1
ATOM 634 O O . GLY A 1 88 ? 9.589 1.268 -7.417 1.00 97.06 88 GLY A O 1
ATOM 635 N N . ARG A 1 89 ? 9.201 1.820 -9.565 1.00 96.94 89 ARG A N 1
ATOM 636 C CA . ARG A 1 89 ? 7.761 2.087 -9.403 1.00 96.94 89 ARG A CA 1
ATOM 637 C C . ARG A 1 89 ? 6.988 0.873 -8.889 1.00 96.94 89 ARG A C 1
ATOM 639 O O . ARG A 1 89 ? 6.151 1.035 -8.013 1.00 96.94 89 ARG A O 1
ATOM 646 N N . VAL A 1 90 ? 7.289 -0.329 -9.386 1.00 97.25 90 VAL A N 1
ATOM 647 C CA . VAL A 1 90 ? 6.679 -1.581 -8.901 1.00 97.25 90 VAL A CA 1
ATOM 648 C C . VAL A 1 90 ? 6.939 -1.786 -7.411 1.00 97.25 90 VAL A C 1
ATOM 650 O O . VAL A 1 90 ? 6.016 -2.121 -6.676 1.00 97.25 90 VAL A O 1
ATOM 653 N N . ARG A 1 91 ? 8.172 -1.563 -6.938 1.00 96.94 91 ARG A N 1
ATOM 654 C CA . ARG A 1 91 ? 8.480 -1.694 -5.503 1.00 96.94 91 ARG A CA 1
ATOM 655 C C . ARG A 1 91 ? 7.652 -0.729 -4.664 1.00 96.94 91 ARG A C 1
ATOM 657 O O . ARG A 1 91 ? 7.173 -1.116 -3.610 1.00 96.94 91 ARG A O 1
ATOM 664 N N . GLU A 1 92 ? 7.456 0.492 -5.148 1.00 97.69 92 GLU A N 1
ATOM 665 C CA . GLU A 1 92 ? 6.628 1.475 -4.451 1.00 97.69 92 GLU A CA 1
ATOM 666 C C . GLU A 1 92 ? 5.144 1.113 -4.454 1.00 97.69 92 GLU A C 1
ATOM 668 O O . GLU A 1 92 ? 4.489 1.304 -3.437 1.00 97.69 92 GLU A O 1
ATOM 673 N N . LEU A 1 93 ? 4.621 0.539 -5.543 1.00 96.75 93 LEU A N 1
ATOM 674 C CA . LEU A 1 93 ? 3.262 -0.012 -5.549 1.00 96.75 93 LEU A CA 1
ATOM 675 C C . LEU A 1 93 ? 3.111 -1.105 -4.485 1.00 96.75 93 LEU A C 1
ATOM 677 O O . LEU A 1 93 ? 2.145 -1.082 -3.730 1.00 96.75 93 LEU A O 1
ATOM 681 N N . ASN A 1 94 ? 4.087 -2.009 -4.369 1.00 94.56 94 ASN A N 1
ATOM 682 C CA . ASN A 1 94 ? 4.059 -3.051 -3.342 1.00 94.56 94 ASN A CA 1
ATOM 683 C C . ASN A 1 94 ? 4.085 -2.452 -1.926 1.00 94.56 94 ASN A C 1
ATOM 685 O O . ASN A 1 94 ? 3.302 -2.869 -1.080 1.00 94.56 94 ASN A O 1
ATOM 689 N N . THR A 1 95 ? 4.914 -1.430 -1.683 1.00 97.56 95 THR A N 1
ATOM 690 C CA . THR A 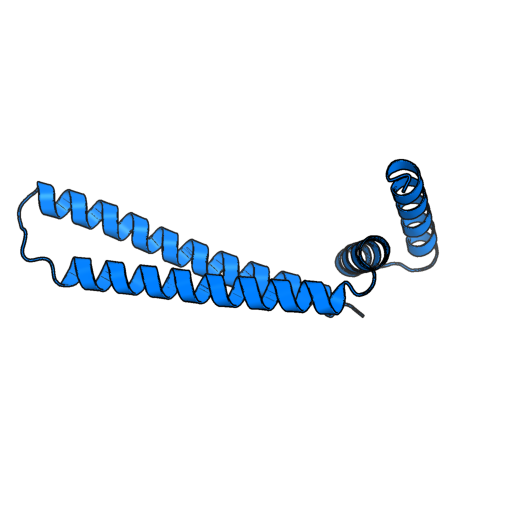1 95 ? 4.918 -0.706 -0.402 1.00 97.56 95 THR A CA 1
ATOM 691 C C . THR A 1 95 ? 3.552 -0.087 -0.100 1.00 97.56 95 THR A C 1
ATOM 693 O O . THR A 1 95 ? 3.047 -0.242 1.006 1.00 97.56 95 THR A O 1
ATOM 696 N N . VAL A 1 96 ? 2.920 0.568 -1.079 1.00 97.25 96 VAL A N 1
ATOM 697 C CA . VAL A 1 96 ? 1.583 1.160 -0.904 1.00 97.25 96 VAL A CA 1
ATOM 698 C C . VAL A 1 96 ? 0.534 0.083 -0.612 1.00 97.25 96 VAL A C 1
ATOM 700 O O . VAL A 1 96 ? -0.327 0.285 0.242 1.00 97.25 96 VAL A O 1
ATOM 703 N N . ALA A 1 97 ? 0.598 -1.071 -1.280 1.00 97.06 97 ALA A N 1
ATOM 704 C CA . ALA A 1 97 ? -0.300 -2.190 -1.004 1.00 97.06 97 ALA A CA 1
ATOM 705 C C . ALA A 1 97 ? -0.154 -2.702 0.442 1.00 97.06 97 ALA A C 1
ATOM 707 O O . ALA A 1 97 ? -1.162 -2.925 1.119 1.00 97.06 97 ALA A O 1
ATOM 708 N N . ASP A 1 98 ? 1.081 -2.823 0.936 1.00 96.44 98 ASP A N 1
ATOM 709 C CA . ASP A 1 98 ? 1.366 -3.218 2.319 1.00 96.44 98 ASP A CA 1
ATOM 710 C C . ASP A 1 98 ? 0.861 -2.175 3.329 1.00 96.44 98 ASP A C 1
ATOM 712 O O . ASP A 1 98 ? 0.230 -2.531 4.329 1.00 96.44 98 ASP A O 1
ATOM 716 N N . GLU A 1 99 ? 1.088 -0.886 3.065 1.00 97.81 99 GLU A N 1
ATOM 717 C CA . GLU A 1 99 ? 0.608 0.224 3.898 1.00 97.81 99 GLU A CA 1
ATOM 718 C C . GLU A 1 99 ? -0.925 0.252 3.981 1.00 97.81 99 GLU A C 1
ATOM 720 O O . GLU A 1 99 ? -1.485 0.398 5.070 1.00 97.81 99 GLU A O 1
ATOM 725 N N . LEU A 1 100 ? -1.619 0.036 2.858 1.00 97.12 100 LEU A N 1
ATOM 726 C CA . LEU A 1 100 ? -3.080 -0.084 2.823 1.00 97.12 100 LEU A CA 1
ATOM 727 C C . LEU A 1 100 ? -3.569 -1.280 3.651 1.00 97.12 100 LEU A C 1
ATOM 729 O O . LEU A 1 100 ? -4.554 -1.162 4.385 1.00 97.12 100 LEU A O 1
ATOM 733 N N . GLY A 1 101 ? -2.860 -2.410 3.598 1.00 95.69 101 GLY A N 1
ATOM 734 C CA . GLY A 1 101 ? -3.148 -3.582 4.425 1.00 95.69 101 GLY A CA 1
ATOM 735 C C . GLY A 1 101 ? -2.984 -3.311 5.924 1.00 95.69 101 GLY A C 1
ATOM 736 O O . GLY A 1 101 ? -3.855 -3.673 6.722 1.00 95.69 101 GLY A O 1
ATOM 737 N N . GLN A 1 102 ? -1.905 -2.628 6.314 1.00 96.38 102 GLN A N 1
ATOM 738 C CA . GLN A 1 102 ? -1.655 -2.232 7.705 1.00 96.38 102 GLN A CA 1
ATOM 739 C C . GLN A 1 102 ? -2.699 -1.230 8.208 1.00 96.38 102 GLN A C 1
ATOM 741 O O . GLN A 1 102 ? -3.208 -1.374 9.326 1.00 96.38 102 GLN A O 1
ATOM 746 N N . LEU A 1 103 ? -3.065 -0.248 7.380 1.00 95.06 103 LEU A N 1
ATOM 747 C CA . LEU A 1 103 ? -4.092 0.733 7.714 1.00 95.06 103 LEU A CA 1
ATOM 748 C C . LEU A 1 103 ? -5.457 0.063 7.881 1.00 95.06 103 LEU A C 1
ATOM 750 O O . LEU A 1 103 ? -6.104 0.273 8.901 1.00 95.06 103 LEU A O 1
ATOM 754 N N . SER A 1 104 ? -5.853 -0.809 6.948 1.00 94.31 104 SER A N 1
ATOM 755 C CA . SER A 1 104 ? -7.052 -1.648 7.078 1.00 94.31 104 SER A CA 1
ATOM 756 C C . SER A 1 104 ? -7.057 -2.417 8.403 1.00 94.31 104 SER A C 1
ATOM 758 O O . SER A 1 104 ? -8.053 -2.415 9.126 1.00 94.31 104 SER A O 1
ATOM 760 N N . GLY A 1 105 ? -5.935 -3.056 8.756 1.00 92.44 105 GLY A N 1
ATOM 761 C CA . GLY A 1 105 ? -5.786 -3.772 10.024 1.00 92.44 105 GLY A CA 1
ATOM 762 C C . GLY A 1 105 ? -5.994 -2.872 11.242 1.00 92.44 105 GLY A C 1
ATOM 763 O O . GLY A 1 105 ? -6.706 -3.249 12.171 1.00 92.44 105 GLY A O 1
ATOM 764 N N . SER A 1 106 ? -5.428 -1.668 11.208 1.00 92.12 106 SER A N 1
ATOM 765 C CA . SER A 1 106 ? -5.517 -0.680 12.288 1.00 92.12 106 SER A CA 1
ATOM 766 C C . SER A 1 106 ? -6.935 -0.125 12.439 1.00 92.12 106 SER A C 1
ATOM 768 O O . SER A 1 106 ? -7.457 -0.054 13.548 1.00 92.12 106 SER A O 1
ATOM 770 N N . VAL A 1 107 ? -7.599 0.198 11.325 1.00 89.31 107 VAL A N 1
ATOM 771 C CA . VAL A 1 107 ? -9.000 0.649 11.303 1.00 89.31 107 VAL A CA 1
ATOM 772 C C . VAL A 1 107 ? -9.923 -0.453 11.818 1.00 89.31 107 VAL A C 1
ATOM 774 O O . VAL A 1 107 ? -10.805 -0.195 12.633 1.00 89.31 107 VAL A O 1
ATOM 777 N N . LYS A 1 108 ? -9.686 -1.706 11.416 1.00 91.56 108 LYS A N 1
ATOM 778 C CA . LYS A 1 108 ? -10.453 -2.846 11.919 1.00 91.56 108 LYS A CA 1
ATOM 779 C C . LYS A 1 108 ? -10.247 -3.059 13.416 1.00 91.56 108 LYS A C 1
ATOM 781 O O . LYS A 1 108 ? -11.200 -3.389 14.109 1.00 91.56 108 LYS A O 1
ATOM 786 N N . GLN A 1 109 ? -9.029 -2.893 13.930 1.00 89.56 109 GLN A N 1
ATOM 787 C CA . GLN A 1 109 ? -8.788 -2.954 15.374 1.00 89.56 109 GLN A CA 1
ATOM 788 C C . GLN A 1 109 ? -9.552 -1.851 16.098 1.00 89.56 109 GLN A C 1
ATOM 790 O O . GLN A 1 109 ? -10.226 -2.147 17.077 1.00 89.56 109 GLN A O 1
ATOM 795 N N . LEU A 1 110 ? -9.511 -0.623 15.573 1.00 87.38 110 LEU A N 1
ATOM 796 C CA . LEU A 1 110 ? -10.246 0.510 16.126 1.00 87.38 110 LEU A CA 1
ATOM 797 C C . LEU A 1 110 ? -11.757 0.254 16.169 1.00 87.38 110 LEU A C 1
ATOM 799 O O . LEU A 1 110 ? -12.376 0.542 17.181 1.00 87.38 110 LEU A O 1
ATOM 803 N N . ALA A 1 111 ? -12.336 -0.339 15.123 1.00 86.06 111 ALA A N 1
ATOM 804 C CA . ALA A 1 111 ? -13.760 -0.686 15.059 1.00 86.06 111 ALA A CA 1
ATOM 805 C C . ALA A 1 111 ? -14.198 -1.770 16.062 1.00 86.06 111 ALA A C 1
ATOM 807 O O . ALA A 1 111 ? -15.386 -2.004 16.225 1.00 86.06 111 ALA A O 1
ATOM 808 N N . ASN A 1 112 ? -13.253 -2.495 16.668 1.00 84.44 112 ASN A N 1
ATOM 809 C CA . ASN A 1 112 ? -13.527 -3.610 17.580 1.00 84.44 112 ASN A CA 1
ATOM 810 C C . ASN A 1 112 ? -12.964 -3.354 18.988 1.00 84.44 112 ASN A C 1
ATOM 812 O O . ASN A 1 112 ? -12.746 -4.302 19.747 1.00 84.44 112 ASN A O 1
ATOM 816 N N . VAL A 1 113 ? -12.674 -2.094 19.317 1.00 81.31 113 VAL A N 1
ATOM 817 C CA . VAL A 1 113 ? -12.327 -1.696 20.682 1.00 81.31 113 VAL A CA 1
ATOM 818 C C . VAL A 1 113 ? -13.595 -1.795 21.538 1.00 81.31 113 VAL A C 1
ATOM 820 O O . VAL A 1 113 ? -14.631 -1.273 21.143 1.00 81.31 113 VAL A O 1
ATOM 823 N N . LEU A 1 114 ? -13.517 -2.527 22.654 1.00 60.06 114 LEU A N 1
ATOM 824 C CA . LEU A 1 114 ? -14.616 -2.731 23.610 1.00 60.06 114 LEU A CA 1
ATOM 825 C C . LEU A 1 114 ? -14.713 -1.588 24.620 1.00 60.06 114 LEU A C 1
ATOM 827 O O . LEU A 1 114 ? -13.638 -1.108 25.041 1.00 60.06 114 LEU A O 1
#

pLDDT: mean 85.03, std 13.29, range [49.16, 97.94]

Sequence (114 aa):
MDLIGDVKHLVGDVAKVGEDIVMAPAEIAHWALGKMFGDADAELNAIAQELAELGKQVDALGRDVSAVLGGMTWHGAAADAFTAHAQGRVRELNTVADELGQLSGSVKQLANVL

Radius of gyration: 22.17 Å; chains: 1; bounding box: 47×34×62 Å